Protein AF-A0AA41V2R0-F1 (afdb_monomer)

Foldseek 3Di:
DLVVVCVVVLVVLCVVCPPPVPSSVVVVVVSCVVSVHDPCVVCVVVVVCVVVVVVVVVVVLVCLVVVNFCPADDLARTPSDQAHPVCVVVVNRCQQADDDDPNAGPVGPSNVVSNCVVVVVVVVVVVVVVVVVVVVD

Solvent-accessible surface area (backbone atoms only — not comparable to full-atom values): 7914 Å² total; per-residue (Å²): 112,72,70,69,71,42,46,67,60,49,49,51,43,46,65,77,36,63,96,36,67,68,59,32,54,52,52,48,52,49,51,31,61,75,70,72,50,62,83,65,64,74,48,48,66,57,60,69,47,46,64,58,52,53,52,50,52,51,54,52,49,52,43,28,75,72,60,74,30,62,62,53,56,95,73,34,72,33,72,41,56,83,48,56,72,67,32,49,76,74,70,50,48,55,46,44,59,40,70,68,57,98,89,31,30,71,60,34,62,74,55,44,49,38,67,42,46,60,60,51,50,50,52,53,51,49,52,52,51,51,53,57,60,60,74,76,112

pLDDT: mean 88.31, std 8.32, range [46.56, 97.12]

Organism: Papaver nudicaule (NCBI:txid74823)

Mean predicted aligned error: 9.39 Å

InterPro domains:
  IPR001708 Membrane insertase YidC/ALB3/OXA1/COX18 [PTHR12428] (2-135)
  IPR028055 Membrane insertase YidC/Oxa/ALB, C-terminal [PF02096] (2-135)
  IPR028055 Membrane insertase YidC/Oxa/ALB, C-terminal [TIGR03592] (2-134)

Sequence (137 aa):
MAMKTLQPQVKAIQELYAGNGEKIQTETARLYKLAGVNPLAGCLPTLATIPVWIGLYRALSNVADEGLLTEGLFWIPSLAGPTSVAARQNGSGISWLFPIVDGHPPLGWSDTAAYLALPVLLVVSQYISVQIMQSSQ

Radius of gyration: 23.18 Å; Cα contacts (8 Å, |Δi|>4): 84; chains: 1; bounding box: 51×29×63 Å

Secondary structure (DSSP, 8-state):
-HHHHHHHHHHHHHHHTTT-HHHHHHHHHHHHHHTT--GGGGTHHHHHHHHHHHHHHHHHHHHHHTT-----BTTBS-TT-SS-HHHHHTT-TTTTT-S-BTTB-TTHHHHHHHHHHHHHHHHHHHHHHHHHHHHT-

Structure (mmCIF, N/CA/C/O backbone):
data_AF-A0AA41V2R0-F1
#
_entry.id   AF-A0AA41V2R0-F1
#
loop_
_atom_site.group_PDB
_atom_site.id
_atom_site.type_symbol
_atom_site.label_atom_id
_atom_site.label_alt_id
_atom_site.label_comp_id
_atom_site.label_asym_id
_atom_site.label_entity_id
_atom_site.label_seq_id
_atom_site.pdbx_PDB_ins_code
_atom_site.Cartn_x
_atom_site.Cartn_y
_atom_site.Cartn_z
_atom_site.occupancy
_atom_site.B_iso_or_equiv
_atom_site.auth_seq_id
_atom_site.auth_comp_id
_atom_site.auth_asym_id
_atom_site.auth_atom_id
_atom_site.pdbx_PDB_model_num
ATOM 1 N N . MET A 1 1 ? -9.749 -13.465 24.272 1.00 55.66 1 MET A N 1
ATOM 2 C CA . MET A 1 1 ? -11.200 -13.747 24.389 1.00 55.66 1 MET A CA 1
ATOM 3 C C . MET A 1 1 ? -11.939 -12.843 25.389 1.00 55.66 1 MET A C 1
ATOM 5 O O . MET A 1 1 ? -13.146 -12.733 25.251 1.00 55.66 1 MET A O 1
ATOM 9 N N . ALA A 1 2 ? -11.266 -12.117 26.300 1.00 64.38 2 ALA A N 1
ATOM 10 C CA . ALA A 1 2 ? -11.917 -11.219 27.274 1.00 64.38 2 ALA A CA 1
ATOM 11 C C . ALA A 1 2 ? -12.804 -10.110 26.654 1.00 64.38 2 ALA A C 1
ATOM 13 O O . ALA A 1 2 ? -13.907 -9.868 27.127 1.00 64.38 2 ALA A O 1
ATOM 14 N N . MET A 1 3 ? -12.379 -9.499 25.540 1.00 73.38 3 MET A N 1
ATOM 15 C CA . MET A 1 3 ? -13.187 -8.509 24.800 1.00 73.38 3 MET A CA 1
ATOM 16 C C . MET A 1 3 ? -14.486 -9.092 24.222 1.00 73.38 3 MET A C 1
ATOM 18 O O . MET A 1 3 ? -15.516 -8.425 24.210 1.00 73.38 3 MET A O 1
ATOM 22 N N . LYS A 1 4 ? -14.454 -10.349 23.754 1.00 75.62 4 LYS A N 1
ATOM 23 C CA . LYS A 1 4 ? -15.623 -11.016 23.158 1.00 75.62 4 LYS A CA 1
ATOM 24 C C . LYS A 1 4 ? -16.710 -11.258 24.211 1.00 75.62 4 LYS A C 1
ATOM 26 O O . LYS A 1 4 ? -17.888 -11.145 23.900 1.00 75.62 4 LYS A O 1
ATOM 31 N N . THR A 1 5 ? -16.313 -11.507 25.459 1.00 81.00 5 THR A N 1
ATOM 32 C CA . THR A 1 5 ? -17.224 -11.681 26.601 1.00 81.00 5 THR A CA 1
ATOM 33 C C . THR A 1 5 ? -17.911 -10.377 27.022 1.00 81.00 5 THR A C 1
ATOM 35 O O . THR A 1 5 ? -19.017 -10.416 27.554 1.00 81.00 5 THR A O 1
ATOM 38 N N . LEU A 1 6 ? -17.295 -9.217 26.762 1.00 83.25 6 LEU A N 1
ATOM 39 C CA . LEU A 1 6 ? -17.856 -7.905 27.110 1.00 83.25 6 LEU A CA 1
ATOM 40 C C . LEU A 1 6 ? -18.783 -7.328 26.030 1.00 83.25 6 LEU A C 1
ATOM 42 O O . LEU A 1 6 ? -19.582 -6.450 26.341 1.00 83.25 6 LEU A O 1
ATOM 46 N N . GLN A 1 7 ? -18.747 -7.840 24.792 1.00 83.88 7 GLN A N 1
ATOM 47 C CA . GLN A 1 7 ? -19.632 -7.398 23.702 1.00 83.88 7 GLN A CA 1
ATOM 48 C C . GLN A 1 7 ? -21.125 -7.289 24.070 1.00 83.88 7 GLN A C 1
ATOM 50 O O . GLN A 1 7 ? -21.711 -6.257 23.746 1.00 83.88 7 GLN A O 1
ATOM 55 N N . PRO A 1 8 ? -21.769 -8.275 24.730 1.00 88.62 8 PRO A N 1
ATOM 56 C CA . PRO A 1 8 ? -23.185 -8.150 25.090 1.00 88.62 8 PRO A CA 1
ATOM 57 C C . PRO A 1 8 ? -23.451 -7.003 26.076 1.00 88.62 8 PRO A C 1
ATOM 59 O O . PRO A 1 8 ? -24.457 -6.313 25.956 1.00 88.62 8 PRO A O 1
ATOM 62 N N . GLN A 1 9 ? -22.532 -6.742 27.009 1.00 86.88 9 GLN A N 1
ATOM 63 C CA . GLN A 1 9 ? -22.667 -5.656 27.986 1.00 86.88 9 GLN A CA 1
ATOM 64 C C . GLN A 1 9 ? -22.440 -4.282 27.341 1.00 86.88 9 GLN A C 1
ATOM 66 O O . GLN A 1 9 ? -23.134 -3.322 27.657 1.00 86.88 9 GLN A O 1
ATOM 71 N N . VAL A 1 10 ? -21.519 -4.198 26.377 1.00 87.88 10 VAL A N 1
ATOM 72 C CA . VAL A 1 10 ? -21.311 -2.988 25.569 1.00 87.88 10 VAL A CA 1
ATOM 73 C C . VAL A 1 10 ? -22.549 -2.676 24.719 1.00 87.88 10 VAL A C 1
ATOM 75 O O . VAL A 1 10 ? -22.945 -1.517 24.638 1.00 87.88 10 VAL A O 1
ATOM 78 N N . LYS A 1 11 ? -23.203 -3.693 24.137 1.00 89.56 11 LYS A N 1
ATOM 79 C CA . LYS A 1 11 ? -24.468 -3.515 23.400 1.00 89.56 11 LYS A CA 1
ATOM 80 C C . LYS A 1 11 ? -25.590 -2.993 24.298 1.00 89.56 11 LYS A C 1
ATOM 82 O O . LYS A 1 11 ? -26.254 -2.035 23.925 1.00 89.56 11 LYS A O 1
ATOM 87 N N . ALA A 1 12 ? -25.730 -3.535 25.508 1.00 90.75 12 ALA A N 1
ATOM 88 C CA . ALA A 1 12 ? -26.717 -3.045 26.470 1.00 90.75 12 ALA A CA 1
ATOM 89 C C . ALA A 1 12 ? -26.505 -1.557 26.829 1.00 90.75 12 ALA A C 1
ATOM 91 O O . ALA A 1 12 ? -27.471 -0.809 26.935 1.00 90.75 12 ALA A O 1
ATOM 92 N N . ILE A 1 13 ? -25.253 -1.095 26.957 1.00 88.75 13 ILE A N 1
ATOM 93 C CA . ILE A 1 13 ? -24.933 0.331 27.179 1.00 88.75 13 ILE A CA 1
ATOM 94 C C . ILE A 1 13 ? -25.325 1.186 25.962 1.00 88.75 13 ILE A C 1
ATOM 96 O O . ILE A 1 13 ? -25.850 2.287 26.131 1.00 88.75 13 ILE A O 1
ATOM 100 N N . GLN A 1 14 ? -25.080 0.692 24.745 1.00 89.12 14 GLN A N 1
ATOM 101 C CA . GLN A 1 14 ? -25.450 1.386 23.506 1.00 89.12 14 GLN A CA 1
ATOM 102 C C . GLN A 1 14 ? -26.970 1.529 23.356 1.00 89.12 14 GLN A C 1
ATOM 104 O O . GLN A 1 14 ? -27.432 2.587 22.937 1.00 89.12 14 GLN A O 1
ATOM 109 N N . GLU A 1 15 ? -27.734 0.502 23.735 1.00 91.19 15 GLU A N 1
ATOM 110 C CA . GLU A 1 15 ? -29.202 0.527 23.738 1.00 91.19 15 GLU A CA 1
ATOM 111 C C . GLU A 1 15 ? -29.753 1.466 24.823 1.00 91.19 15 GLU A C 1
ATOM 113 O O . GLU A 1 15 ? -30.640 2.271 24.546 1.00 91.19 15 GLU A O 1
ATOM 118 N N . LEU A 1 16 ? -29.194 1.426 26.040 1.00 89.69 16 LEU A N 1
ATOM 119 C CA . LEU A 1 16 ? -29.658 2.239 27.173 1.00 89.69 16 LEU A CA 1
ATOM 120 C C . LEU A 1 16 ? -29.435 3.746 26.963 1.00 89.69 16 LEU A C 1
ATOM 122 O O . LEU A 1 16 ? -30.224 4.566 27.429 1.00 89.69 16 LEU A O 1
ATOM 126 N N . TYR A 1 17 ? -28.350 4.115 26.278 1.00 89.62 17 TYR A N 1
ATOM 127 C CA . TYR A 1 17 ? -27.963 5.507 26.031 1.00 89.62 17 TYR A CA 1
ATOM 128 C C . TYR A 1 17 ? -28.032 5.887 24.547 1.00 89.62 17 TYR A C 1
ATOM 130 O O . TYR A 1 17 ? -27.305 6.782 24.104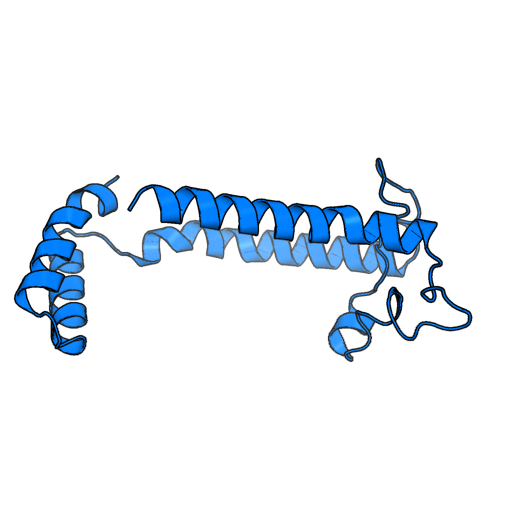 1.00 89.62 17 TYR A O 1
ATOM 138 N N . ALA A 1 18 ? -28.904 5.228 23.777 1.00 86.50 18 ALA A N 1
ATOM 139 C CA . ALA A 1 18 ? -29.109 5.517 22.362 1.00 86.50 18 ALA A CA 1
ATOM 140 C C . ALA A 1 18 ? -29.347 7.026 22.136 1.00 86.50 18 ALA A C 1
ATOM 142 O O . ALA A 1 18 ? -30.225 7.635 22.744 1.00 86.50 18 ALA A O 1
ATOM 143 N N . GLY A 1 19 ? -28.521 7.647 21.288 1.00 85.44 19 GLY A N 1
ATOM 144 C CA . GLY A 1 19 ? -28.557 9.092 21.014 1.00 85.44 19 GLY A CA 1
ATOM 145 C C . GLY A 1 19 ? -27.643 9.960 21.891 1.00 85.44 19 GLY A C 1
ATOM 146 O O . GLY A 1 19 ? -27.462 11.134 21.583 1.00 85.44 19 GLY A O 1
ATOM 147 N N . ASN A 1 20 ? -27.002 9.406 22.928 1.00 90.19 20 ASN A N 1
ATOM 148 C CA . ASN A 1 20 ? -26.012 10.110 23.748 1.00 90.19 20 ASN A CA 1
ATOM 149 C C . ASN A 1 20 ? -24.636 9.424 23.676 1.00 90.19 20 ASN A C 1
ATOM 151 O O . ASN A 1 20 ? -24.244 8.649 24.552 1.00 90.19 20 ASN A O 1
ATOM 155 N N . GLY A 1 21 ? -23.888 9.734 22.614 1.00 87.94 21 GLY A N 1
ATOM 156 C CA . GLY A 1 21 ? -22.570 9.145 22.354 1.00 87.94 21 GLY A CA 1
ATOM 157 C C . GLY A 1 21 ? -21.543 9.386 23.466 1.00 87.94 21 GLY A C 1
ATOM 158 O O . GLY A 1 21 ? -20.700 8.526 23.711 1.00 87.94 21 GLY A O 1
ATOM 1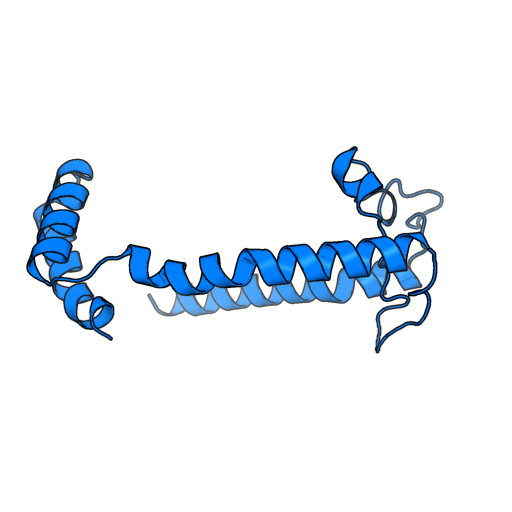59 N N . GLU A 1 22 ? -21.636 10.508 24.180 1.00 90.38 22 GLU A N 1
ATOM 160 C CA . GLU A 1 22 ? -20.729 10.843 25.282 1.00 90.38 22 GLU A CA 1
ATOM 161 C C . GLU A 1 22 ? -20.946 9.925 26.495 1.00 90.38 22 GLU A C 1
ATOM 163 O O . GLU A 1 22 ? -19.988 9.369 27.050 1.00 90.38 22 GLU A O 1
ATOM 168 N N . LYS A 1 23 ? -22.211 9.675 26.864 1.00 90.69 23 LYS A N 1
ATOM 169 C CA . LYS A 1 23 ? -22.542 8.704 27.918 1.00 90.69 23 LYS A CA 1
ATOM 170 C C . LYS A 1 23 ? -22.165 7.281 27.525 1.00 90.69 23 LYS A C 1
ATOM 172 O O . LYS A 1 23 ? -21.605 6.566 28.354 1.00 90.69 23 LYS A O 1
ATOM 177 N N . ILE A 1 24 ? -22.389 6.894 26.266 1.0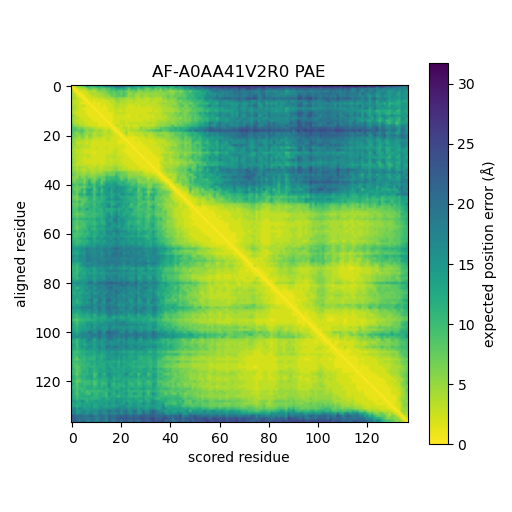0 91.25 24 ILE A N 1
ATOM 178 C CA . ILE A 1 24 ? -21.967 5.582 25.754 1.00 91.25 24 ILE A CA 1
ATOM 179 C C . ILE A 1 24 ? -20.454 5.408 25.917 1.00 91.25 24 ILE A C 1
ATOM 181 O O . ILE A 1 24 ? -20.017 4.384 26.443 1.00 91.25 24 ILE A O 1
ATOM 185 N N . GLN A 1 25 ? -19.646 6.393 25.514 1.00 87.81 25 GLN A N 1
ATOM 186 C CA . GLN A 1 25 ? -18.186 6.320 25.641 1.00 87.81 25 GLN A CA 1
ATOM 187 C C . GLN A 1 25 ? -17.743 6.209 27.105 1.00 87.81 25 GLN A C 1
ATOM 189 O O . GLN A 1 25 ? -16.890 5.381 27.429 1.00 87.81 25 GLN A O 1
ATOM 194 N N . THR A 1 26 ? -18.358 6.991 27.994 1.00 91.62 26 THR A N 1
ATOM 195 C CA . THR A 1 26 ? -18.006 7.031 29.420 1.00 91.62 26 THR A CA 1
ATOM 196 C C . THR A 1 26 ? -18.327 5.716 30.132 1.00 91.62 26 THR A C 1
ATOM 198 O O . THR A 1 26 ? -17.467 5.155 30.815 1.00 91.62 26 THR A O 1
ATOM 201 N N . GLU A 1 27 ? -19.534 5.179 29.941 1.00 90.19 27 GLU A N 1
ATOM 202 C CA . GLU A 1 27 ? -19.958 3.923 30.571 1.00 90.19 27 GLU A CA 1
ATOM 203 C C . GLU A 1 27 ? -19.234 2.713 29.977 1.00 90.19 27 GLU A C 1
ATOM 205 O O . GLU A 1 27 ? -18.820 1.811 30.705 1.00 90.19 27 GLU A O 1
ATOM 210 N N . THR A 1 28 ? -18.968 2.725 28.668 1.00 88.56 28 THR A N 1
ATOM 211 C CA . THR A 1 28 ? -18.149 1.689 28.023 1.00 88.56 28 THR A CA 1
ATOM 212 C C . THR A 1 28 ? -16.721 1.696 28.580 1.00 88.56 28 THR A C 1
ATOM 214 O O . THR A 1 28 ? -16.165 0.641 28.891 1.00 88.56 28 THR A O 1
ATOM 217 N N . ALA A 1 29 ? -16.126 2.877 28.781 1.00 88.50 29 ALA A N 1
ATOM 218 C CA . ALA A 1 29 ? -14.804 3.000 29.391 1.00 88.50 29 ALA A CA 1
ATOM 219 C C . ALA A 1 29 ? -14.796 2.536 30.858 1.00 88.50 29 ALA A C 1
ATOM 221 O O . ALA A 1 29 ? -13.844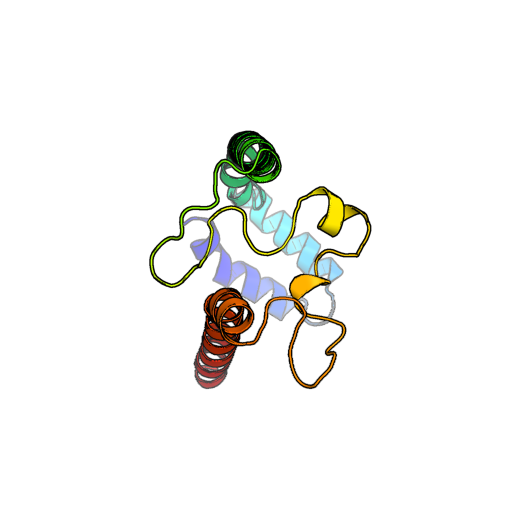 1.884 31.297 1.00 88.50 29 ALA A O 1
ATOM 222 N N . ARG A 1 30 ? -15.859 2.832 31.616 1.00 89.50 30 ARG A N 1
ATOM 223 C CA . ARG A 1 30 ? -16.039 2.351 32.992 1.00 89.50 30 ARG A CA 1
ATOM 224 C C . ARG A 1 30 ? -16.133 0.827 33.040 1.00 89.50 30 ARG A C 1
ATOM 226 O O . ARG A 1 30 ? -15.445 0.211 33.853 1.00 89.50 30 ARG A O 1
ATOM 233 N N . LEU A 1 31 ? -16.916 0.225 32.146 1.00 88.69 31 LEU A N 1
ATOM 234 C CA . LEU A 1 31 ? -17.057 -1.224 32.021 1.00 88.69 31 LEU A CA 1
ATOM 235 C C . LEU A 1 31 ? -15.706 -1.903 31.749 1.00 88.69 31 LEU A C 1
ATOM 237 O O . LEU A 1 31 ? -15.352 -2.861 32.433 1.00 88.69 31 LEU A O 1
ATOM 241 N N . TYR A 1 32 ? -14.920 -1.382 30.802 1.00 87.44 32 TYR A N 1
ATOM 242 C CA . TYR A 1 32 ? -13.592 -1.925 30.493 1.00 87.44 32 TYR A CA 1
ATOM 243 C C . TYR A 1 32 ? -12.622 -1.839 31.676 1.00 87.44 32 TYR A C 1
ATOM 245 O O . TYR A 1 32 ? -11.901 -2.803 31.941 1.00 87.44 32 TYR A O 1
ATOM 253 N N . LYS A 1 33 ? -12.648 -0.734 32.437 1.00 85.00 33 LYS A N 1
ATOM 254 C CA . LYS A 1 33 ? -11.847 -0.589 33.664 1.00 85.00 33 LYS A CA 1
ATOM 255 C C . LYS A 1 33 ? -12.252 -1.597 34.740 1.00 85.00 33 LYS A C 1
ATOM 257 O O . LYS A 1 33 ? -11.374 -2.222 35.326 1.00 85.00 33 LYS A O 1
ATOM 262 N N . LEU A 1 34 ? -13.554 -1.778 34.977 1.00 87.12 34 LEU A N 1
ATOM 263 C CA . LEU A 1 34 ? -14.068 -2.739 35.963 1.00 87.12 34 LEU A CA 1
ATOM 264 C C . LEU A 1 34 ? -13.743 -4.188 35.586 1.00 87.12 34 LEU A C 1
ATOM 266 O O . LEU A 1 34 ? -13.428 -4.994 36.455 1.00 87.12 34 LEU A O 1
ATOM 270 N N . ALA A 1 35 ? -13.773 -4.508 34.293 1.00 84.75 35 ALA A N 1
ATOM 271 C CA . ALA A 1 35 ? -13.424 -5.829 33.784 1.00 84.75 35 ALA A CA 1
ATOM 272 C C . ALA A 1 35 ? -11.903 -6.084 33.701 1.00 84.75 35 ALA A C 1
ATOM 274 O O . ALA A 1 35 ? -11.496 -7.176 33.308 1.00 84.75 35 ALA A O 1
ATOM 275 N N . GLY A 1 36 ? -11.057 -5.094 34.021 1.00 80.81 36 GLY A N 1
ATOM 276 C CA . GLY A 1 36 ? -9.597 -5.211 33.934 1.00 80.81 36 GLY A CA 1
ATOM 277 C C . GLY A 1 36 ? -9.064 -5.381 32.505 1.00 80.81 36 GLY A C 1
ATOM 278 O O . GLY A 1 36 ? -7.949 -5.862 32.312 1.00 80.81 36 GLY A O 1
ATOM 279 N N . VAL A 1 37 ? -9.850 -5.010 31.488 1.00 79.56 37 VAL A N 1
ATOM 280 C CA . VAL A 1 37 ? -9.489 -5.170 30.074 1.00 79.56 37 VAL A CA 1
ATOM 281 C C . VAL A 1 37 ? -9.014 -3.829 29.523 1.00 79.56 37 VAL A C 1
ATOM 283 O O . VAL A 1 37 ? -9.780 -2.872 29.460 1.00 79.56 37 VAL A O 1
ATOM 286 N N . ASN A 1 38 ? -7.757 -3.754 29.077 1.00 77.38 38 ASN A N 1
ATOM 287 C CA . ASN A 1 38 ? -7.249 -2.576 28.374 1.00 77.38 38 ASN A CA 1
ATOM 288 C C . ASN A 1 38 ? -7.499 -2.725 26.860 1.00 77.38 38 ASN A C 1
ATOM 290 O O . ASN A 1 38 ? -6.874 -3.588 26.235 1.00 77.38 38 ASN A O 1
ATOM 294 N N . PRO A 1 39 ? -8.358 -1.894 26.240 1.00 69.69 39 PRO A N 1
ATOM 295 C CA . PRO A 1 39 ? -8.647 -2.006 24.817 1.00 69.69 39 PRO A CA 1
ATOM 296 C C . PRO A 1 39 ? -7.424 -1.763 23.921 1.00 69.69 39 PRO A C 1
ATOM 298 O O . PRO A 1 39 ? -7.344 -2.316 22.827 1.00 69.69 39 PRO A O 1
ATOM 301 N N . LEU A 1 40 ? -6.435 -1.011 24.412 1.00 72.88 40 LEU A N 1
ATOM 302 C CA . LEU A 1 40 ? -5.181 -0.725 23.712 1.00 72.88 40 LEU A CA 1
ATOM 303 C C . LEU A 1 40 ? -4.136 -1.836 23.878 1.00 72.88 40 LEU A C 1
ATOM 305 O O . LEU A 1 40 ? -3.163 -1.889 23.132 1.00 72.88 40 LEU A O 1
ATOM 309 N N . ALA A 1 41 ? -4.333 -2.785 24.800 1.00 72.81 41 ALA A N 1
ATOM 310 C CA . ALA A 1 41 ? -3.436 -3.937 24.900 1.00 72.81 41 ALA A CA 1
ATOM 311 C C . ALA A 1 41 ? -3.453 -4.801 23.626 1.00 72.81 41 ALA A C 1
ATOM 313 O O . ALA A 1 41 ? -2.479 -5.494 23.347 1.00 72.81 41 ALA A O 1
ATOM 314 N N . GLY A 1 42 ? -4.517 -4.715 22.819 1.00 71.69 42 GLY A N 1
ATOM 315 C CA . GLY A 1 42 ? -4.593 -5.376 21.517 1.00 71.69 42 GLY A CA 1
ATOM 316 C C . GLY A 1 42 ? -3.633 -4.813 20.461 1.00 71.69 42 GLY A C 1
ATOM 317 O O . GLY A 1 42 ? -3.215 -5.565 19.587 1.00 71.69 42 GLY A O 1
ATOM 318 N N . CYS A 1 43 ? -3.242 -3.534 20.543 1.00 77.75 43 CYS A N 1
ATOM 319 C CA . CYS A 1 43 ? -2.310 -2.920 19.587 1.00 77.75 43 CYS A CA 1
ATOM 320 C C . CYS A 1 43 ? -0.855 -2.874 20.086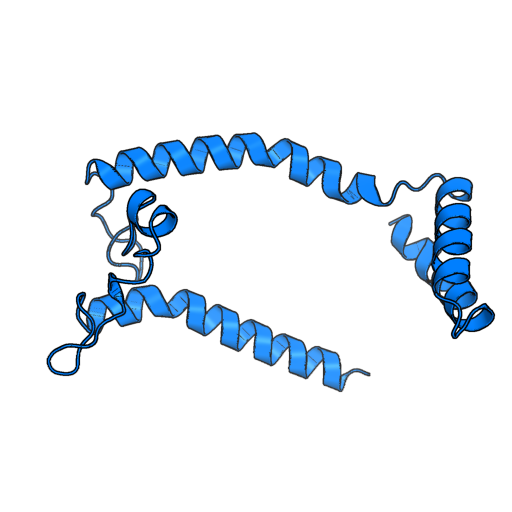 1.00 77.75 43 CYS A C 1
ATOM 322 O O . CYS A 1 43 ? 0.061 -2.635 19.301 1.00 77.75 43 CYS A O 1
ATOM 324 N N . LEU A 1 44 ? -0.603 -3.170 21.362 1.00 80.19 44 LEU A N 1
ATOM 325 C CA . LEU A 1 44 ? 0.747 -3.238 21.935 1.00 80.19 44 LEU A CA 1
ATOM 326 C C . LEU A 1 44 ? 1.690 -4.201 21.178 1.00 80.19 44 LEU A C 1
ATOM 328 O O . LEU A 1 44 ? 2.798 -3.781 20.840 1.00 80.19 44 LEU A O 1
ATOM 332 N N . PRO A 1 45 ? 1.272 -5.432 20.813 1.00 79.56 45 PRO A 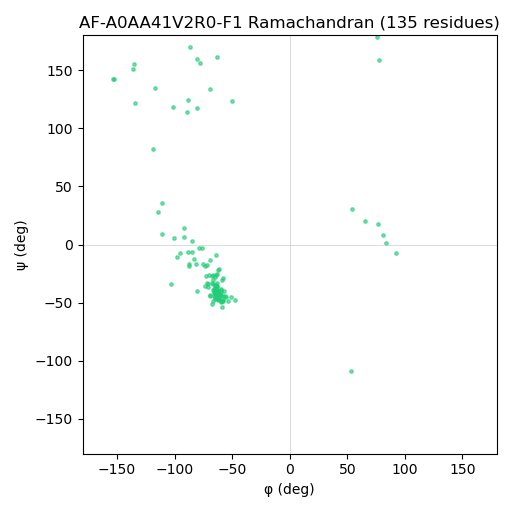N 1
ATOM 333 C CA . PRO A 1 45 ? 2.092 -6.327 19.994 1.00 79.56 45 PRO A CA 1
ATOM 334 C C . PRO A 1 45 ? 2.390 -5.752 18.607 1.00 79.56 45 PRO A C 1
ATOM 336 O O . PRO A 1 45 ? 3.516 -5.844 18.131 1.00 79.56 45 PRO A O 1
ATOM 339 N N . THR A 1 46 ? 1.406 -5.099 17.978 1.00 83.44 46 THR A N 1
ATOM 340 C CA . THR A 1 46 ? 1.606 -4.477 16.662 1.00 83.44 46 THR A CA 1
ATOM 341 C C . THR A 1 46 ? 2.597 -3.321 16.731 1.00 83.44 46 THR A C 1
ATOM 343 O O . THR A 1 46 ? 3.485 -3.240 15.888 1.00 83.44 46 THR A O 1
ATOM 346 N N . LEU A 1 47 ? 2.518 -2.481 17.770 1.00 83.56 47 LEU A N 1
ATOM 347 C CA . LEU A 1 47 ? 3.437 -1.361 17.977 1.00 83.56 47 LEU A CA 1
ATOM 348 C C . LEU A 1 47 ? 4.873 -1.838 18.212 1.00 83.56 47 LEU A C 1
ATOM 350 O O . LEU A 1 47 ? 5.807 -1.235 17.691 1.00 83.56 47 LEU A O 1
ATOM 354 N N . ALA A 1 48 ? 5.050 -2.941 18.942 1.00 86.94 48 ALA A N 1
ATOM 355 C CA . ALA A 1 48 ? 6.366 -3.520 19.188 1.00 86.94 48 ALA A CA 1
ATOM 356 C C . ALA A 1 48 ? 7.045 -4.041 17.905 1.00 86.94 48 ALA A C 1
ATOM 358 O O . ALA A 1 48 ? 8.271 -4.041 17.827 1.00 86.94 48 ALA A O 1
ATOM 359 N N . THR A 1 49 ? 6.282 -4.455 16.886 1.00 88.94 49 THR A N 1
ATOM 360 C CA . THR A 1 49 ? 6.837 -4.940 15.607 1.00 88.94 49 THR A CA 1
ATOM 361 C C . THR A 1 49 ? 7.092 -3.821 14.586 1.00 88.94 49 THR A C 1
ATOM 363 O O . THR A 1 49 ? 7.890 -4.013 13.669 1.00 88.94 49 THR A O 1
ATOM 366 N N . ILE A 1 50 ? 6.486 -2.635 14.736 1.00 93.00 50 ILE A N 1
ATOM 367 C CA . ILE A 1 50 ? 6.689 -1.497 13.813 1.00 93.00 50 ILE A CA 1
ATOM 368 C C . ILE A 1 50 ? 8.180 -1.175 13.568 1.00 93.00 50 ILE A C 1
ATOM 370 O O . ILE A 1 50 ? 8.549 -1.017 12.403 1.00 93.00 50 ILE A O 1
ATOM 374 N N . PRO A 1 51 ? 9.067 -1.121 14.585 1.00 91.25 51 PRO A N 1
ATOM 375 C CA . PRO A 1 51 ? 10.481 -0.809 14.370 1.00 91.25 51 PRO A CA 1
ATOM 376 C C . PRO A 1 51 ? 11.192 -1.794 13.436 1.00 91.25 51 PRO A C 1
ATOM 378 O O . PRO A 1 51 ? 11.985 -1.378 12.592 1.00 91.25 51 PRO A O 1
ATOM 381 N N . VAL A 1 52 ? 10.877 -3.088 13.549 1.00 93.94 52 VAL A N 1
ATOM 382 C CA . VAL A 1 52 ? 11.464 -4.141 12.705 1.00 93.94 52 VAL A CA 1
ATOM 383 C C . VAL A 1 52 ? 11.047 -3.943 11.249 1.00 93.94 52 VAL A C 1
ATOM 385 O O . VAL A 1 52 ? 11.891 -3.970 10.354 1.00 93.94 52 VAL A O 1
ATOM 388 N N . TRP A 1 53 ? 9.764 -3.661 11.010 1.00 93.75 53 TRP A N 1
ATOM 389 C CA . TRP A 1 53 ? 9.252 -3.380 9.669 1.00 93.75 53 TRP A CA 1
ATOM 390 C C . TRP A 1 53 ? 9.852 -2.116 9.057 1.00 93.75 53 TRP A C 1
ATOM 392 O O . TRP A 1 53 ? 10.193 -2.123 7.878 1.00 93.75 53 TRP A O 1
ATOM 402 N N . ILE A 1 54 ? 10.030 -1.048 9.843 1.00 93.12 54 ILE A N 1
ATOM 403 C CA . ILE A 1 54 ? 10.673 0.185 9.368 1.00 93.12 54 ILE A CA 1
ATOM 404 C C . ILE A 1 54 ? 12.122 -0.090 8.954 1.00 93.12 54 ILE A C 1
ATOM 406 O O . ILE A 1 54 ? 12.545 0.365 7.890 1.00 93.12 54 ILE A O 1
ATOM 410 N N . GLY A 1 55 ? 12.874 -0.831 9.774 1.00 94.94 55 GLY A N 1
ATOM 411 C CA . GLY A 1 55 ? 14.254 -1.208 9.465 1.00 94.94 55 GLY A CA 1
ATOM 412 C C . GLY A 1 55 ? 14.348 -2.016 8.171 1.00 94.94 55 GLY A C 1
ATOM 413 O O . GLY A 1 55 ? 15.105 -1.651 7.272 1.00 94.94 55 GLY A O 1
ATOM 414 N N . LEU A 1 56 ? 13.518 -3.054 8.043 1.00 94.50 56 LEU A N 1
ATOM 415 C CA . LEU A 1 56 ? 13.469 -3.902 6.853 1.00 94.50 56 LEU A CA 1
ATOM 416 C C . LEU A 1 56 ? 13.065 -3.118 5.596 1.00 94.50 56 LEU A C 1
ATOM 418 O O . LEU A 1 56 ? 13.733 -3.220 4.571 1.00 94.50 56 LEU A O 1
ATOM 422 N N . TYR A 1 57 ? 12.009 -2.303 5.672 1.00 92.50 57 TYR A N 1
ATOM 423 C CA . TYR A 1 57 ? 11.536 -1.501 4.541 1.00 92.50 57 TYR A CA 1
ATOM 424 C C . TYR A 1 57 ? 12.608 -0.526 4.046 1.00 92.50 57 TYR A C 1
ATOM 426 O O . TYR A 1 57 ? 12.816 -0.400 2.840 1.00 92.50 57 TYR A O 1
ATOM 434 N N . ARG A 1 58 ? 13.323 0.139 4.964 1.00 92.56 58 ARG A N 1
ATOM 435 C CA . ARG A 1 58 ? 14.421 1.051 4.613 1.00 92.56 58 ARG A CA 1
ATOM 436 C C . ARG A 1 58 ? 15.595 0.318 3.974 1.00 92.56 58 ARG A C 1
ATOM 438 O O . ARG A 1 58 ? 16.101 0.787 2.963 1.00 92.56 58 ARG A O 1
ATOM 445 N N . ALA A 1 59 ? 15.997 -0.827 4.527 1.00 93.56 59 ALA A N 1
ATOM 446 C CA . ALA A 1 59 ? 17.075 -1.632 3.959 1.00 93.56 59 ALA A CA 1
ATOM 447 C C . ALA A 1 59 ? 16.743 -2.077 2.526 1.00 93.56 59 ALA A C 1
ATOM 449 O O . ALA A 1 59 ? 17.539 -1.854 1.620 1.00 93.56 59 ALA A O 1
ATOM 450 N N . LEU A 1 60 ? 15.540 -2.619 2.302 1.00 92.50 60 LEU A N 1
ATOM 451 C CA . LEU A 1 60 ? 15.093 -3.035 0.969 1.00 92.50 60 LEU A CA 1
ATOM 452 C C . LEU A 1 60 ? 14.962 -1.859 -0.002 1.00 92.50 60 LEU A C 1
ATOM 454 O O . LEU A 1 60 ? 15.320 -1.996 -1.165 1.00 92.50 60 LEU A O 1
ATOM 458 N N . SER A 1 61 ? 14.490 -0.702 0.468 1.00 91.25 61 SER A N 1
ATOM 459 C CA . SER A 1 61 ? 14.379 0.499 -0.368 1.00 91.25 61 SER A CA 1
ATOM 460 C C . SER A 1 61 ? 15.743 1.003 -0.836 1.00 91.25 61 SER A C 1
ATOM 462 O O . SER A 1 61 ? 15.888 1.344 -2.001 1.00 91.25 61 SER A O 1
ATOM 464 N N . ASN A 1 62 ? 16.753 0.996 0.039 1.00 91.44 62 ASN A N 1
ATOM 465 C CA . ASN A 1 62 ? 18.110 1.392 -0.344 1.00 91.44 62 ASN A CA 1
ATOM 466 C C . ASN A 1 62 ? 18.689 0.439 -1.402 1.00 91.44 62 ASN A C 1
ATOM 468 O O . ASN A 1 62 ? 19.221 0.884 -2.410 1.00 91.44 62 ASN A O 1
ATOM 472 N N . VAL A 1 63 ? 18.518 -0.873 -1.210 1.00 92.31 63 VAL A N 1
ATOM 473 C CA . VAL A 1 63 ? 18.972 -1.898 -2.167 1.00 92.31 63 VAL A CA 1
ATOM 474 C C . VAL A 1 63 ? 18.211 -1.796 -3.503 1.00 92.31 63 VAL A C 1
ATOM 476 O O . VAL A 1 63 ? 18.789 -2.017 -4.567 1.00 92.31 63 VAL A O 1
ATOM 479 N N . ALA A 1 64 ? 16.926 -1.425 -3.471 1.00 90.94 64 ALA A N 1
ATOM 480 C CA . ALA A 1 64 ? 16.138 -1.125 -4.668 1.00 90.94 64 ALA A CA 1
ATOM 481 C C . ALA A 1 64 ? 16.674 0.103 -5.422 1.00 90.94 64 ALA A C 1
ATOM 483 O O . ALA A 1 64 ? 16.825 0.038 -6.641 1.00 90.94 64 ALA A O 1
ATOM 484 N N . ASP A 1 65 ? 16.987 1.190 -4.710 1.00 88.19 65 ASP A N 1
ATOM 485 C CA . ASP A 1 65 ? 17.524 2.426 -5.293 1.00 88.19 65 ASP A CA 1
ATOM 486 C C . ASP A 1 65 ? 18.941 2.223 -5.878 1.00 88.19 65 ASP A C 1
ATOM 488 O O . ASP A 1 65 ? 19.312 2.887 -6.844 1.00 88.19 65 ASP A O 1
ATOM 492 N N . GLU A 1 66 ? 19.709 1.256 -5.362 1.00 89.31 66 GLU A N 1
ATOM 493 C CA . GLU A 1 66 ? 20.992 0.805 -5.929 1.00 89.31 66 GLU A CA 1
ATOM 494 C C . GLU A 1 66 ? 20.838 -0.092 -7.177 1.00 89.31 66 GLU A C 1
ATOM 496 O O . GLU A 1 66 ? 21.832 -0.481 -7.791 1.00 89.31 66 GLU A O 1
ATOM 501 N N . GLY A 1 67 ? 19.606 -0.422 -7.582 1.00 87.62 67 GLY A N 1
ATOM 502 C CA . GLY A 1 67 ? 19.329 -1.223 -8.778 1.00 87.62 67 GLY A CA 1
ATOM 503 C C . GLY A 1 67 ? 19.589 -2.722 -8.610 1.00 87.62 67 GLY A C 1
ATOM 504 O O . GLY A 1 67 ? 19.696 -3.443 -9.600 1.00 87.62 67 GLY A O 1
ATOM 505 N N . LEU A 1 68 ? 19.673 -3.213 -7.370 1.00 89.44 68 LEU A N 1
ATOM 506 C CA . LEU A 1 68 ? 19.994 -4.614 -7.071 1.00 89.44 68 LEU A CA 1
ATOM 507 C C . LEU A 1 68 ? 18.758 -5.532 -7.025 1.00 89.44 68 LEU A C 1
ATOM 509 O O . LEU A 1 68 ? 18.901 -6.745 -6.915 1.00 89.44 68 LEU A O 1
ATOM 513 N N . LEU A 1 69 ? 17.544 -4.975 -7.116 1.00 90.44 69 LEU A N 1
ATOM 514 C CA . LEU A 1 69 ? 16.269 -5.712 -7.070 1.00 90.44 69 LEU A CA 1
ATOM 515 C C . LEU A 1 69 ? 15.539 -5.719 -8.423 1.00 90.44 69 LEU A C 1
ATOM 517 O O . LEU A 1 69 ? 14.311 -5.633 -8.486 1.00 90.44 69 LEU A O 1
ATOM 521 N N . THR A 1 70 ? 16.293 -5.787 -9.518 1.00 87.00 70 THR A N 1
ATOM 522 C CA . THR A 1 70 ? 15.757 -5.822 -10.890 1.00 87.00 70 THR A CA 1
ATOM 523 C C . THR A 1 70 ? 15.153 -7.170 -11.267 1.00 87.00 70 THR A C 1
ATOM 525 O O . THR A 1 70 ? 14.369 -7.234 -12.208 1.00 87.00 70 THR A O 1
ATOM 528 N N . GLU A 1 71 ? 15.461 -8.231 -10.520 1.00 89.12 71 GLU A N 1
ATOM 529 C CA . GLU A 1 71 ? 14.865 -9.545 -10.738 1.00 89.12 71 GLU A CA 1
ATOM 530 C C . GLU A 1 71 ? 13.377 -9.555 -10.359 1.00 89.12 71 GLU A C 1
ATOM 532 O O . GLU A 1 71 ? 12.959 -9.042 -9.312 1.00 89.12 71 GLU A O 1
ATOM 537 N N . GLY A 1 72 ? 12.572 -10.135 -11.248 1.00 89.81 72 GLY A N 1
ATOM 538 C CA . GLY A 1 72 ? 11.139 -10.314 -11.061 1.00 89.81 72 GLY A CA 1
ATOM 539 C C . GLY A 1 72 ? 10.801 -11.518 -10.188 1.00 89.81 72 GLY A C 1
ATOM 540 O O . GLY A 1 72 ? 11.587 -12.453 -10.038 1.00 89.81 72 GLY A O 1
ATOM 541 N N . LEU A 1 73 ? 9.590 -11.513 -9.633 1.00 91.56 73 LEU A N 1
ATOM 542 C CA . LEU A 1 73 ? 9.060 -12.618 -8.840 1.00 91.56 73 LEU A CA 1
ATOM 543 C C . LEU A 1 73 ? 7.620 -12.924 -9.262 1.00 91.56 73 LEU A C 1
ATOM 545 O O . LEU A 1 73 ? 6.735 -12.070 -9.176 1.00 91.56 73 LEU A O 1
ATOM 549 N N . PHE A 1 74 ? 7.379 -14.167 -9.682 1.00 92.56 74 PHE A N 1
ATOM 550 C CA . PHE A 1 74 ? 6.110 -14.617 -10.262 1.00 92.56 74 PHE A CA 1
ATOM 551 C C . PHE A 1 74 ? 5.657 -13.732 -11.436 1.00 92.56 74 PHE A C 1
ATOM 553 O O . PHE A 1 74 ? 6.242 -13.802 -12.510 1.00 92.56 74 PHE A O 1
ATOM 560 N N . TRP A 1 75 ? 4.610 -12.927 -11.245 1.00 92.31 75 TRP A N 1
ATOM 561 C CA . TRP A 1 75 ? 4.069 -12.016 -12.257 1.00 92.31 75 TRP A CA 1
ATOM 562 C C . TRP A 1 75 ? 4.626 -10.593 -12.140 1.00 92.31 75 TRP A C 1
ATOM 564 O O . TRP A 1 75 ? 4.318 -9.769 -12.992 1.00 92.31 75 TRP A O 1
ATOM 574 N N . ILE A 1 76 ? 5.389 -10.273 -11.088 1.00 93.31 76 ILE A N 1
ATOM 575 C CA . ILE A 1 76 ? 5.904 -8.921 -10.851 1.00 93.31 76 ILE A CA 1
ATOM 576 C C . ILE A 1 76 ? 7.249 -8.764 -11.580 1.00 93.31 76 ILE A C 1
ATOM 578 O O . ILE A 1 76 ? 8.158 -9.544 -11.290 1.00 93.31 76 ILE A O 1
ATOM 582 N N . PRO A 1 77 ? 7.415 -7.760 -12.465 1.00 91.44 77 PRO A N 1
ATOM 583 C CA . PRO A 1 77 ? 8.630 -7.600 -13.268 1.00 91.44 77 PRO A CA 1
ATOM 584 C C . PRO A 1 77 ? 9.900 -7.335 -12.453 1.00 91.44 77 PRO A C 1
ATOM 586 O O . PRO A 1 77 ? 10.973 -7.770 -12.849 1.00 91.44 77 PRO A O 1
ATOM 589 N N . SER A 1 78 ? 9.788 -6.633 -11.320 1.00 92.81 78 SER A N 1
ATOM 590 C CA . SER A 1 78 ? 10.908 -6.317 -10.429 1.00 92.81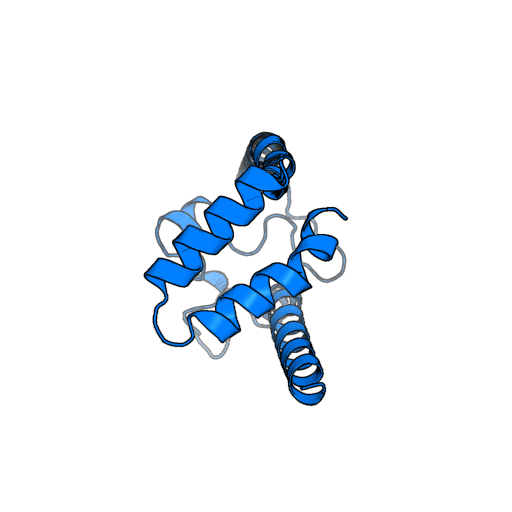 78 SER A CA 1
ATOM 591 C C . SER A 1 78 ? 10.432 -6.125 -8.988 1.00 92.81 78 SER A C 1
ATOM 593 O O . SER A 1 78 ? 9.377 -5.537 -8.731 1.00 92.81 78 SER A O 1
ATOM 595 N N . LEU A 1 79 ? 11.243 -6.584 -8.032 1.00 89.88 79 LEU A N 1
ATOM 596 C CA . LEU A 1 79 ? 11.000 -6.394 -6.600 1.00 89.88 79 LEU A CA 1
ATOM 597 C C . LEU A 1 79 ? 11.252 -4.958 -6.107 1.00 89.88 79 LEU A C 1
ATOM 599 O O . LEU A 1 79 ? 10.718 -4.583 -5.064 1.00 89.88 79 LEU A O 1
ATOM 603 N N . ALA A 1 80 ? 12.001 -4.135 -6.851 1.00 90.25 80 ALA A N 1
ATOM 604 C CA . ALA A 1 80 ? 12.132 -2.698 -6.575 1.00 90.25 80 ALA A CA 1
ATOM 605 C C . ALA A 1 80 ? 10.791 -1.955 -6.739 1.00 90.25 80 ALA A C 1
ATOM 607 O O . ALA A 1 80 ? 10.533 -0.935 -6.092 1.00 90.25 80 ALA A O 1
ATOM 608 N N . GLY A 1 81 ? 9.909 -2.508 -7.574 1.00 87.50 81 GLY A N 1
ATOM 609 C CA . GLY A 1 81 ? 8.616 -1.932 -7.894 1.00 87.50 81 GLY A CA 1
ATOM 610 C C . GLY A 1 81 ? 8.708 -0.742 -8.853 1.00 87.50 81 GLY A C 1
ATOM 611 O O . GLY A 1 81 ? 9.789 -0.306 -9.242 1.00 87.50 81 GLY A O 1
ATOM 612 N N . PRO A 1 82 ? 7.555 -0.172 -9.233 1.00 91.38 82 PRO A N 1
ATOM 613 C CA . PRO A 1 82 ? 7.493 0.847 -10.274 1.00 91.38 82 PRO A CA 1
ATOM 614 C C . PRO A 1 82 ? 7.774 2.265 -9.747 1.00 91.38 82 PRO A C 1
ATOM 616 O O . PRO A 1 82 ? 7.652 3.237 -10.484 1.00 91.38 82 PRO A O 1
ATOM 619 N N . THR A 1 83 ? 8.093 2.423 -8.457 1.00 90.38 83 THR A N 1
ATOM 620 C CA . THR A 1 83 ? 8.322 3.732 -7.830 1.00 90.38 83 THR A CA 1
AT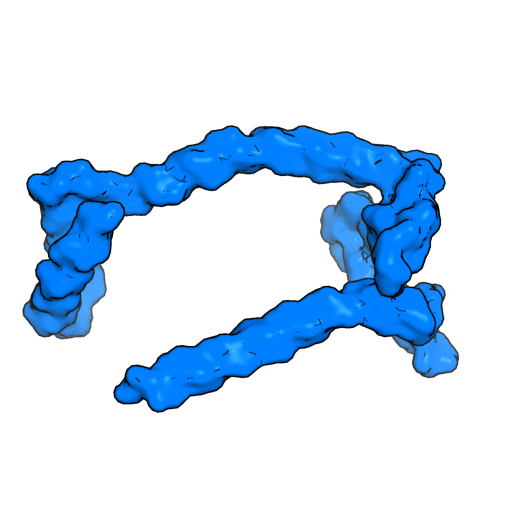OM 621 C C . THR A 1 83 ? 9.261 3.635 -6.629 1.00 90.38 83 THR A C 1
ATOM 623 O O . THR A 1 83 ? 9.151 2.724 -5.805 1.00 90.38 83 THR A O 1
ATOM 626 N N . SER A 1 84 ? 10.120 4.644 -6.471 1.00 89.38 84 SER A N 1
ATOM 627 C CA . SER A 1 84 ? 11.073 4.771 -5.361 1.00 89.38 84 SER A CA 1
ATOM 628 C C . SER A 1 84 ? 10.463 5.446 -4.130 1.00 89.38 84 SER A C 1
ATOM 630 O O . SER A 1 84 ? 9.340 5.968 -4.157 1.00 89.38 84 SER A O 1
ATOM 632 N N . VAL A 1 85 ? 11.185 5.423 -3.007 1.00 88.44 85 VAL A N 1
ATOM 633 C CA . VAL A 1 85 ? 10.777 6.142 -1.787 1.00 88.44 85 VAL A CA 1
ATOM 634 C C . VAL A 1 85 ? 10.761 7.652 -2.028 1.00 88.44 85 VAL A C 1
ATOM 636 O O . VAL A 1 85 ? 9.801 8.316 -1.636 1.00 88.44 85 VAL A O 1
ATOM 639 N N . ALA A 1 86 ? 11.761 8.180 -2.736 1.00 88.00 86 ALA A N 1
ATOM 640 C CA . ALA A 1 86 ? 11.850 9.600 -3.070 1.00 88.00 86 ALA A CA 1
ATOM 641 C C . ALA A 1 86 ? 10.649 10.078 -3.906 1.00 88.00 86 ALA A C 1
ATOM 643 O O . ALA A 1 86 ? 10.053 11.113 -3.602 1.00 88.00 86 ALA A O 1
ATOM 644 N N . ALA A 1 87 ? 10.233 9.286 -4.901 1.00 89.88 87 ALA A N 1
ATOM 645 C CA . ALA A 1 87 ? 9.073 9.602 -5.733 1.00 89.88 87 ALA A CA 1
ATOM 646 C C . ALA A 1 87 ? 7.762 9.633 -4.924 1.00 89.88 87 ALA A C 1
ATOM 648 O O . ALA A 1 87 ? 6.900 10.482 -5.135 1.00 89.88 87 ALA A O 1
ATOM 649 N N . ARG A 1 88 ? 7.601 8.750 -3.932 1.00 89.12 88 ARG A N 1
ATOM 650 C CA . ARG A 1 88 ? 6.422 8.785 -3.048 1.00 89.12 88 ARG A CA 1
ATOM 651 C C . ARG A 1 88 ? 6.402 10.039 -2.168 1.00 89.12 88 ARG A C 1
ATOM 653 O O . ARG A 1 88 ? 5.338 10.614 -1.962 1.00 89.12 88 ARG A O 1
ATOM 660 N N . GLN A 1 89 ? 7.560 10.473 -1.670 1.00 90.38 89 GLN A N 1
ATOM 661 C CA . GLN A 1 89 ? 7.671 11.632 -0.775 1.00 90.38 89 GLN A CA 1
ATOM 662 C C . GLN A 1 89 ? 7.424 12.969 -1.478 1.00 90.38 89 GLN A C 1
ATOM 664 O O . GLN A 1 89 ? 6.862 13.877 -0.872 1.00 90.38 89 GLN A O 1
ATOM 669 N N . ASN A 1 90 ? 7.812 13.093 -2.747 1.00 93.38 90 ASN A N 1
ATOM 670 C CA . ASN A 1 90 ? 7.635 14.325 -3.518 1.00 93.38 90 ASN A CA 1
ATOM 671 C C . ASN A 1 90 ? 6.310 14.374 -4.311 1.00 93.38 90 ASN A C 1
ATOM 673 O O . ASN A 1 90 ? 6.108 15.288 -5.106 1.00 93.38 90 ASN A O 1
ATOM 677 N N . GLY A 1 91 ? 5.417 13.394 -4.120 1.00 91.19 91 GLY A N 1
ATOM 678 C CA . GLY A 1 91 ? 4.115 13.326 -4.792 1.00 91.19 91 GLY A CA 1
ATOM 679 C C . GLY A 1 91 ? 4.131 12.718 -6.201 1.00 91.19 91 GLY A C 1
ATOM 680 O O . GLY A 1 91 ? 3.073 12.586 -6.809 1.00 91.19 91 GLY A O 1
ATOM 681 N N . SER A 1 92 ? 5.284 12.282 -6.714 1.00 92.56 92 SER A N 1
ATOM 682 C CA . SER A 1 92 ? 5.408 11.625 -8.028 1.00 92.56 92 SER A CA 1
ATOM 683 C C . SER A 1 92 ? 5.298 10.093 -7.983 1.00 92.56 92 SER A C 1
ATOM 685 O O . SER A 1 92 ? 5.594 9.418 -8.967 1.00 92.56 92 SER A O 1
ATOM 687 N N . GLY A 1 93 ? 4.828 9.513 -6.876 1.00 91.62 93 GLY A N 1
ATOM 688 C CA . GLY A 1 93 ? 4.779 8.058 -6.671 1.00 91.62 93 GLY A CA 1
ATOM 689 C C . GLY A 1 93 ? 3.857 7.283 -7.624 1.00 91.62 93 GLY A C 1
ATOM 690 O O . GLY A 1 93 ? 3.876 6.055 -7.636 1.00 91.62 93 GLY A O 1
ATOM 691 N N . ILE A 1 94 ? 3.048 7.986 -8.419 1.00 93.94 94 ILE A N 1
ATOM 692 C CA . ILE A 1 94 ? 2.158 7.429 -9.452 1.00 93.94 94 ILE A CA 1
ATOM 693 C C . ILE A 1 94 ? 2.607 7.775 -10.880 1.00 93.94 94 ILE A C 1
ATOM 695 O O . ILE A 1 94 ? 1.880 7.509 -11.834 1.00 93.94 94 ILE A O 1
ATOM 699 N N . SER A 1 95 ? 3.797 8.357 -11.043 1.00 93.25 95 SER A N 1
ATOM 700 C CA . SER A 1 95 ? 4.353 8.742 -12.353 1.00 93.25 95 SER A CA 1
ATOM 701 C C . SER A 1 95 ? 4.566 7.561 -13.303 1.00 93.25 95 SER A C 1
ATOM 703 O O . SER A 1 95 ? 4.603 7.727 -14.513 1.00 93.25 95 SER A O 1
ATOM 705 N N . TRP A 1 96 ? 4.654 6.346 -12.772 1.00 92.69 96 TRP A N 1
ATOM 706 C CA . TRP A 1 96 ? 4.709 5.115 -13.557 1.00 92.69 96 TRP A CA 1
ATOM 707 C C . TRP A 1 96 ? 3.373 4.738 -14.217 1.00 92.69 96 TRP A C 1
ATOM 709 O O . TRP A 1 96 ? 3.350 3.924 -15.141 1.00 92.69 96 TRP A O 1
ATOM 719 N N . LEU A 1 97 ? 2.266 5.313 -13.736 1.00 94.25 97 LEU A N 1
ATOM 720 C CA . LEU A 1 97 ? 0.912 5.096 -14.243 1.00 94.25 97 LEU A CA 1
ATOM 721 C C . LEU A 1 97 ? 0.424 6.275 -15.103 1.00 94.25 97 LEU A C 1
ATOM 723 O O . LEU A 1 97 ? -0.302 6.064 -16.071 1.00 94.25 97 LEU A O 1
ATOM 727 N N . PHE A 1 98 ? 0.832 7.504 -14.772 1.00 94.00 98 PHE A N 1
ATOM 728 C CA . PHE A 1 98 ? 0.396 8.733 -15.442 1.00 94.00 98 PHE A CA 1
ATOM 729 C C . PHE A 1 98 ? 1.566 9.696 -15.711 1.00 94.00 98 PHE A C 1
ATOM 731 O O . PHE A 1 98 ? 2.486 9.757 -14.898 1.00 94.00 98 PHE A O 1
ATOM 738 N N . PRO A 1 99 ? 1.500 10.536 -16.766 1.00 92.94 99 PRO A N 1
ATOM 739 C CA . PRO A 1 99 ? 0.410 10.668 -17.736 1.00 92.94 99 PRO A CA 1
ATOM 740 C C . PRO A 1 99 ? 0.416 9.551 -18.786 1.00 92.94 99 PRO A C 1
ATOM 742 O O . PRO A 1 99 ? 1.450 8.957 -19.071 1.00 92.94 99 PRO A O 1
ATOM 745 N N . ILE A 1 100 ? -0.749 9.286 -19.374 1.00 93.31 100 ILE A N 1
ATOM 746 C CA . ILE A 1 100 ? -0.864 8.375 -20.516 1.00 93.31 100 ILE A CA 1
ATOM 747 C C . ILE A 1 100 ? -0.464 9.159 -21.765 1.00 93.31 100 ILE A C 1
ATOM 749 O O . ILE A 1 100 ? -1.117 10.145 -22.110 1.00 93.31 100 ILE A O 1
ATOM 753 N N . VAL A 1 101 ? 0.604 8.721 -22.425 1.00 91.06 101 VAL A N 1
ATOM 754 C CA . VAL A 1 101 ? 1.104 9.295 -23.680 1.00 91.06 101 VAL A CA 1
ATOM 755 C C . VAL A 1 101 ? 1.001 8.200 -24.739 1.00 91.06 101 VAL A C 1
ATOM 757 O O . VAL A 1 101 ? 1.268 7.039 -24.445 1.00 91.06 101 VAL A O 1
ATOM 760 N N . ASP A 1 102 ? 0.503 8.533 -25.931 1.00 90.38 102 ASP A N 1
ATOM 761 C CA . ASP A 1 102 ? 0.333 7.582 -27.044 1.00 90.38 102 ASP A CA 1
ATOM 762 C C . ASP A 1 102 ? -0.488 6.318 -26.706 1.00 90.38 102 ASP A C 1
ATOM 764 O O . ASP A 1 102 ? -0.311 5.243 -27.277 1.00 90.38 102 ASP A O 1
ATOM 768 N N . GLY A 1 103 ? -1.440 6.449 -25.776 1.00 91.88 103 GLY A N 1
ATOM 769 C CA . GLY A 1 103 ? -2.373 5.378 -25.412 1.00 91.88 103 GLY A CA 1
ATOM 770 C C . GLY A 1 103 ? -1.818 4.336 -24.438 1.00 91.88 103 GLY A C 1
ATOM 771 O O . GLY A 1 103 ? -2.501 3.342 -24.172 1.00 91.88 103 GLY A O 1
ATOM 772 N N . HIS A 1 104 ? -0.630 4.549 -23.863 1.00 92.00 104 HIS A N 1
ATOM 773 C CA . HIS A 1 104 ? -0.088 3.679 -22.822 1.00 92.00 104 HIS A CA 1
ATOM 774 C C . HIS A 1 104 ? 0.521 4.452 -21.634 1.00 92.00 104 HIS A C 1
ATOM 776 O O . HIS A 1 104 ? 0.919 5.611 -21.765 1.00 92.00 104 HIS A O 1
ATOM 782 N N . PRO A 1 105 ? 0.585 3.828 -20.443 1.00 95.00 105 PRO A N 1
ATOM 783 C CA . PRO A 1 105 ? 1.339 4.358 -19.311 1.00 95.00 105 PRO A CA 1
ATOM 784 C C . PRO A 1 105 ? 2.844 4.444 -19.616 1.00 95.00 105 PRO A C 1
ATOM 786 O O . PRO A 1 105 ? 3.322 3.721 -20.496 1.00 95.00 105 PRO A O 1
ATOM 789 N N . PRO A 1 106 ? 3.624 5.234 -18.858 1.00 92.56 106 PRO A N 1
ATOM 790 C CA . PRO A 1 106 ? 5.069 5.365 -19.070 1.00 92.56 106 PRO A CA 1
ATOM 791 C C . PRO A 1 106 ? 5.861 4.049 -18.997 1.00 92.56 106 PRO A C 1
ATOM 793 O O . PRO A 1 106 ? 6.868 3.914 -19.683 1.00 92.56 106 PRO A O 1
ATOM 796 N N . LEU A 1 107 ? 5.397 3.064 -18.218 1.00 90.88 107 LEU A N 1
ATOM 797 C CA . LEU A 1 107 ? 5.993 1.719 -18.159 1.00 90.88 107 LEU A CA 1
ATOM 798 C C . LEU A 1 107 ? 5.494 0.755 -19.254 1.00 90.88 107 LEU A C 1
ATOM 800 O O . LEU A 1 107 ? 5.995 -0.359 -19.363 1.00 90.88 107 LEU A O 1
ATOM 804 N N . GLY A 1 108 ? 4.502 1.152 -20.053 1.00 93.69 108 GLY A N 1
ATOM 805 C CA . GLY A 1 108 ? 3.804 0.262 -20.980 1.00 93.69 108 GLY A CA 1
ATOM 806 C C . GLY A 1 108 ? 2.775 -0.647 -20.292 1.00 93.69 108 GLY A C 1
ATOM 807 O O . GLY A 1 108 ? 2.808 -0.895 -19.087 1.00 93.69 108 GLY A O 1
ATOM 808 N N . TRP A 1 109 ? 1.812 -1.152 -21.070 1.00 92.81 109 TRP A N 1
ATOM 809 C CA . TRP A 1 109 ? 0.681 -1.912 -20.522 1.00 92.81 109 TRP A CA 1
ATOM 810 C C . TRP A 1 109 ? 1.062 -3.259 -19.908 1.00 92.81 109 TRP A C 1
ATOM 812 O O . TRP A 1 109 ? 0.388 -3.680 -18.971 1.00 92.81 109 TRP A O 1
ATOM 822 N N . SER A 1 110 ? 2.115 -3.922 -20.395 1.00 91.94 110 SER A N 1
ATOM 823 C CA . SER A 1 110 ? 2.572 -5.202 -19.837 1.00 91.94 110 SER A CA 1
ATOM 824 C C . SER A 1 110 ? 2.929 -5.060 -18.359 1.00 91.94 110 SER A C 1
ATOM 826 O O . SER A 1 110 ? 2.376 -5.749 -17.501 1.00 91.94 110 SER A O 1
ATOM 828 N N . ASP A 1 111 ? 3.798 -4.100 -18.064 1.00 92.62 111 ASP A N 1
ATOM 829 C CA . ASP A 1 111 ? 4.403 -3.936 -16.750 1.00 92.62 111 ASP A CA 1
ATOM 830 C C . ASP A 1 111 ? 3.432 -3.214 -15.820 1.00 92.62 111 ASP A C 1
ATOM 832 O O . ASP A 1 111 ? 3.249 -3.608 -14.667 1.00 92.62 111 ASP A O 1
ATOM 836 N N . THR A 1 112 ? 2.716 -2.206 -16.331 1.00 94.38 112 THR A N 1
ATOM 837 C CA . THR A 1 112 ? 1.663 -1.536 -15.566 1.00 94.38 112 THR A CA 1
ATOM 838 C C . THR A 1 112 ? 0.564 -2.508 -15.140 1.00 94.38 112 THR A C 1
ATOM 840 O O . THR A 1 112 ? 0.159 -2.480 -13.977 1.00 94.38 112 THR A O 1
ATOM 843 N N . ALA A 1 113 ? 0.094 -3.394 -16.026 1.00 94.38 113 ALA A N 1
ATOM 844 C CA . ALA A 1 113 ? -0.921 -4.383 -15.665 1.00 94.38 113 ALA A CA 1
ATOM 845 C C . ALA A 1 113 ? -0.405 -5.362 -14.600 1.00 94.38 113 ALA A C 1
ATOM 847 O O . ALA A 1 113 ? -1.131 -5.680 -13.656 1.00 94.38 113 ALA A O 1
ATOM 848 N N . ALA A 1 114 ? 0.858 -5.781 -14.703 1.00 94.81 114 ALA A N 1
ATOM 849 C CA . ALA A 1 114 ? 1.486 -6.649 -13.716 1.00 94.81 114 ALA A CA 1
ATOM 850 C C . ALA A 1 114 ? 1.531 -6.014 -12.313 1.00 94.81 114 ALA A C 1
ATOM 852 O O . ALA A 1 114 ? 1.176 -6.665 -11.326 1.00 94.81 114 ALA A O 1
ATOM 853 N N . TYR A 1 115 ? 1.887 -4.728 -12.215 1.00 94.25 115 TYR A N 1
ATOM 854 C CA . TYR A 1 115 ? 1.881 -3.999 -10.941 1.00 94.25 115 TYR A CA 1
ATOM 855 C C . TYR A 1 115 ? 0.469 -3.675 -10.425 1.00 94.25 115 TYR A C 1
ATOM 857 O O . TYR A 1 115 ? 0.270 -3.576 -9.213 1.00 94.25 115 TYR A O 1
ATOM 865 N N . LEU A 1 116 ? -0.527 -3.546 -11.308 1.00 94.88 116 LEU A N 1
ATOM 866 C CA . LEU A 1 116 ? -1.925 -3.309 -10.930 1.00 94.88 116 LEU A CA 1
ATOM 867 C C . LEU A 1 116 ? -2.681 -4.576 -10.513 1.00 94.88 116 LEU A C 1
ATOM 869 O O . LEU A 1 116 ? -3.706 -4.460 -9.840 1.00 94.88 116 LEU A O 1
ATOM 873 N N . ALA A 1 117 ? -2.179 -5.770 -10.840 1.00 94.44 117 ALA A N 1
ATOM 874 C CA . ALA A 1 117 ? -2.846 -7.034 -10.532 1.00 94.44 117 ALA A CA 1
ATOM 875 C C . ALA A 1 117 ? -3.199 -7.176 -9.038 1.00 94.44 117 ALA A C 1
ATOM 877 O O . ALA A 1 117 ? -4.344 -7.475 -8.698 1.00 94.44 117 ALA A O 1
ATOM 878 N N . LEU A 1 118 ? -2.243 -6.905 -8.140 1.00 93.31 118 LEU A N 1
ATOM 879 C CA . LEU A 1 118 ? -2.453 -7.005 -6.691 1.00 93.31 118 LEU A CA 1
ATOM 880 C C . LEU A 1 118 ? -3.432 -5.946 -6.146 1.00 93.31 118 LEU A C 1
ATOM 882 O O . LEU A 1 118 ? -4.380 -6.339 -5.464 1.00 93.31 118 LEU A O 1
ATOM 886 N N . PRO A 1 119 ? -3.271 -4.635 -6.430 1.00 93.56 119 PRO A N 1
ATOM 887 C CA . PRO A 1 119 ? -4.242 -3.620 -6.021 1.00 93.56 119 PRO A CA 1
ATOM 888 C C . PRO A 1 119 ? -5.662 -3.892 -6.521 1.00 93.56 119 PRO A C 1
ATOM 890 O O . PRO A 1 119 ? -6.610 -3.785 -5.747 1.00 93.56 119 PRO A O 1
ATOM 893 N N . VAL A 1 120 ? -5.818 -4.278 -7.791 1.00 95.81 120 VAL A N 1
ATOM 894 C CA . VAL A 1 120 ? -7.136 -4.570 -8.372 1.00 95.81 120 VAL A CA 1
ATOM 895 C C . VAL A 1 120 ? -7.7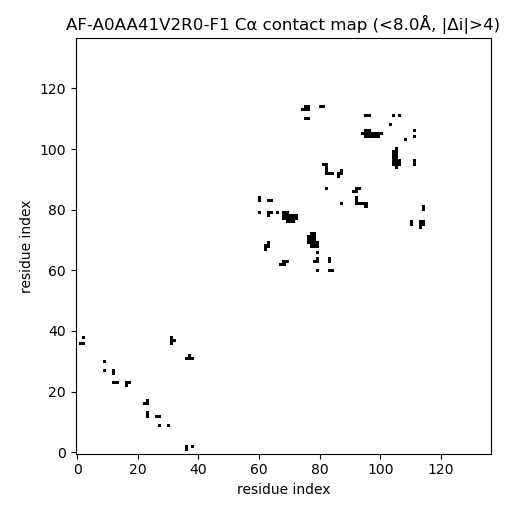61 -5.782 -7.688 1.00 95.81 120 VAL A C 1
ATOM 897 O O . VAL A 1 120 ? -8.913 -5.710 -7.264 1.00 95.81 120 VAL A O 1
ATOM 900 N N . LEU A 1 121 ? -7.000 -6.864 -7.504 1.00 96.06 121 LEU A N 1
ATOM 901 C CA . LEU A 1 121 ? -7.464 -8.046 -6.778 1.00 96.06 121 LEU A CA 1
ATOM 902 C C . LEU A 1 121 ? -7.887 -7.692 -5.350 1.00 96.06 121 LEU A C 1
ATOM 904 O O . LEU A 1 121 ? -8.943 -8.131 -4.901 1.00 96.06 121 LEU A O 1
ATOM 908 N N . LEU A 1 122 ? -7.096 -6.880 -4.647 1.00 95.81 122 LEU A N 1
ATOM 909 C CA . LEU A 1 122 ? -7.396 -6.442 -3.287 1.00 95.81 122 LEU A CA 1
ATOM 910 C C . LEU A 1 122 ? -8.702 -5.644 -3.229 1.00 95.81 122 LEU A C 1
ATOM 912 O O . LEU A 1 122 ? -9.545 -5.941 -2.386 1.00 95.81 122 LEU A O 1
ATOM 916 N N . VAL A 1 123 ? -8.904 -4.685 -4.135 1.00 97.12 123 VAL A N 1
ATOM 917 C CA . VAL A 1 123 ? -10.134 -3.878 -4.190 1.00 97.12 123 VAL A CA 1
ATOM 918 C C . VAL A 1 123 ? -11.348 -4.747 -4.515 1.00 97.12 123 VAL A C 1
ATOM 920 O O . VAL A 1 123 ? -12.373 -4.636 -3.846 1.00 97.12 123 VAL A O 1
ATOM 923 N N . VAL A 1 124 ? -11.234 -5.655 -5.487 1.00 96.88 124 VAL A N 1
ATOM 924 C CA . VAL A 1 124 ? -12.312 -6.591 -5.845 1.00 96.88 124 VAL A CA 1
ATOM 925 C C . VAL A 1 124 ? -12.642 -7.520 -4.674 1.00 96.88 124 VAL A C 1
ATOM 927 O O . VAL A 1 124 ? -13.809 -7.700 -4.335 1.00 96.88 124 VAL A O 1
ATOM 930 N N . SER A 1 125 ? -11.624 -8.064 -4.006 1.00 96.31 125 SER A N 1
ATOM 931 C CA . SER A 1 125 ? -11.785 -8.928 -2.834 1.00 96.31 125 SER A CA 1
ATOM 932 C C . SER A 1 125 ? -12.464 -8.197 -1.673 1.00 96.31 125 SER A C 1
ATOM 934 O O . SER A 1 125 ? -13.402 -8.719 -1.064 1.00 96.31 125 SER A O 1
ATOM 936 N N . GLN A 1 126 ? -12.052 -6.957 -1.395 1.00 95.25 126 GLN A N 1
ATOM 937 C CA . GLN A 1 126 ? -12.681 -6.117 -0.377 1.00 95.25 126 GLN A CA 1
ATOM 938 C C . GLN A 1 126 ? -14.129 -5.785 -0.737 1.00 95.25 126 GLN A C 1
ATOM 940 O O . GLN A 1 126 ? -15.002 -5.894 0.121 1.00 95.25 126 GLN A O 1
ATOM 945 N N . TYR A 1 127 ? -14.403 -5.447 -1.999 1.00 96.12 127 TYR A N 1
ATOM 946 C CA . TYR A 1 127 ? -15.756 -5.175 -2.478 1.00 96.12 127 TYR A CA 1
ATOM 947 C C . TYR A 1 127 ? -16.680 -6.383 -2.277 1.00 96.12 127 TYR A C 1
ATOM 949 O O . TYR A 1 127 ? -17.747 -6.250 -1.681 1.00 96.12 127 TYR A O 1
ATOM 957 N N . ILE A 1 128 ? -16.244 -7.577 -2.688 1.00 95.62 128 ILE A N 1
ATOM 958 C CA . ILE A 1 128 ? -16.999 -8.824 -2.490 1.00 95.62 128 ILE A CA 1
ATOM 959 C C . ILE A 1 128 ? -17.208 -9.102 -0.994 1.00 95.62 128 ILE A C 1
ATOM 961 O O . ILE A 1 128 ? -18.319 -9.423 -0.574 1.00 95.62 128 ILE A O 1
ATOM 965 N N . SER A 1 129 ? -16.166 -8.935 -0.175 1.00 94.12 129 SER A N 1
ATOM 966 C CA . SER A 1 129 ? -16.241 -9.154 1.276 1.00 94.12 129 SER A CA 1
ATOM 967 C C . SER A 1 129 ? -17.274 -8.241 1.942 1.00 94.12 129 SER A C 1
ATOM 969 O O . SER A 1 129 ? -18.030 -8.689 2.804 1.00 94.12 129 SER A O 1
ATOM 971 N N . VAL A 1 130 ? -17.340 -6.972 1.525 1.00 93.50 130 VAL A N 1
ATOM 972 C CA . VAL A 1 130 ? -18.333 -6.009 2.020 1.00 93.50 130 VAL A CA 1
ATOM 973 C C . VAL A 1 130 ? -19.750 -6.438 1.641 1.00 93.50 130 VAL A C 1
ATOM 975 O O . VAL A 1 130 ? -20.622 -6.433 2.508 1.00 93.50 130 VAL A O 1
ATOM 978 N N . GLN A 1 131 ? -19.973 -6.876 0.400 1.00 92.38 131 GLN A N 1
ATOM 979 C CA . GLN A 1 131 ? -21.291 -7.338 -0.053 1.00 92.38 131 GLN A CA 1
ATOM 980 C C . GLN A 1 131 ? -21.778 -8.568 0.726 1.00 92.38 131 GLN A C 1
ATOM 982 O O . GLN A 1 131 ? -22.924 -8.617 1.170 1.00 92.38 131 GLN A O 1
ATOM 987 N N . ILE A 1 132 ? -20.894 -9.542 0.964 1.00 92.75 132 ILE A N 1
ATOM 988 C CA . ILE A 1 132 ? -21.232 -10.745 1.737 1.00 92.75 132 ILE A CA 1
ATOM 989 C C . ILE A 1 132 ? -21.610 -10.372 3.176 1.00 92.75 132 ILE A C 1
ATOM 991 O O . ILE A 1 132 ? -22.639 -10.825 3.674 1.00 92.75 132 ILE A O 1
ATOM 995 N N . MET A 1 133 ? -20.827 -9.516 3.839 1.00 85.94 133 MET A N 1
ATOM 996 C CA . MET A 1 133 ? -21.122 -9.098 5.215 1.00 85.94 133 MET A CA 1
ATOM 997 C C . MET A 1 133 ? -22.429 -8.303 5.333 1.00 85.94 133 MET A C 1
ATOM 999 O O . MET A 1 133 ? -23.132 -8.455 6.328 1.00 85.94 133 MET A O 1
ATOM 1003 N N . GLN A 1 134 ? -22.768 -7.485 4.333 1.00 72.12 134 GLN A N 1
ATOM 1004 C CA . GLN A 1 134 ? -24.021 -6.723 4.308 1.00 72.12 134 GLN A CA 1
ATOM 1005 C C . GLN A 1 134 ? -25.246 -7.612 4.066 1.00 72.12 134 GLN A C 1
ATOM 1007 O O . GLN A 1 134 ? -26.290 -7.352 4.645 1.00 72.12 134 GLN A O 1
ATOM 1012 N N . SER A 1 135 ? -25.117 -8.688 3.282 1.00 61.75 135 SER A N 1
ATOM 1013 C CA . SER A 1 135 ? -26.215 -9.641 3.037 1.00 61.75 135 SER A CA 1
ATOM 1014 C C . SER A 1 135 ? -26.607 -10.505 4.247 1.00 61.75 135 SER A C 1
ATOM 1016 O O . SER A 1 135 ? -27.642 -11.164 4.215 1.00 61.75 135 SER A O 1
ATOM 1018 N N . SER A 1 136 ? -25.779 -10.527 5.300 1.00 55.66 136 SER A N 1
ATOM 1019 C CA . SER A 1 136 ? -25.994 -11.319 6.520 1.00 55.66 136 SER A CA 1
ATOM 1020 C C . SER A 1 136 ? -26.557 -10.502 7.699 1.00 55.66 136 SER A C 1
ATOM 1022 O O . SER A 1 136 ? -26.636 -11.041 8.809 1.00 55.66 136 SER A O 1
ATOM 1024 N N . GLN A 1 137 ? -26.905 -9.227 7.489 1.00 46.56 137 GLN A N 1
ATOM 1025 C CA . GLN A 1 137 ? -27.666 -8.398 8.435 1.00 46.56 137 GLN A CA 1
ATOM 1026 C C . GLN A 1 137 ? -29.100 -8.216 7.947 1.00 46.56 137 GLN A C 1
ATOM 1028 O O . GLN A 1 137 ? -29.989 -8.189 8.824 1.00 46.56 137 GLN A O 1
#